Protein AF-A0A397T2I4-F1 (afdb_monomer)

Foldseek 3Di:
DDDDDPPPPPQDPDDPVRVVVLVVLLVCLQVDDAPVSNVVSLVVNVVNDDPVVNVVCVPLQNSCLRYVNSNPDDPVVCVVQSVCSSVLSVVCVVCVVVVNNDDSVVSSVVSVVD

pLDDT: mean 70.89, std 13.91, range [38.5, 92.81]

Mean predicted aligned error: 12.79 Å

Sequence (114 aa):
MEKGTFEDNPNRKLTNDFILFLRIMAASIPSKSSIEEVYECFEKLGAFNDQYWIQYYCQPYVLASLNKYISNMENEVWERYGNNTNAAEAAHAQANREGKQLKLLTAIMQSDFT

Structure (mmCIF, N/CA/C/O backbone):
data_AF-A0A397T2I4-F1
#
_entry.id   AF-A0A397T2I4-F1
#
loop_
_atom_site.group_PDB
_atom_site.id
_atom_site.type_symbol
_atom_site.label_atom_id
_atom_site.label_alt_id
_atom_site.label_comp_id
_atom_site.label_asym_id
_atom_site.label_entity_id
_atom_site.label_seq_id
_atom_site.pdbx_PDB_ins_code
_atom_site.Cartn_x
_atom_site.Cartn_y
_atom_site.Cartn_z
_atom_site.occupancy
_atom_site.B_iso_or_equiv
_atom_site.auth_seq_id
_atom_site.auth_comp_id
_atom_site.auth_asym_id
_atom_site.auth_atom_id
_atom_site.pdbx_PDB_model_num
ATOM 1 N N . MET A 1 1 ? 6.052 -0.434 -50.798 1.00 38.50 1 MET A N 1
ATOM 2 C CA . MET A 1 1 ? 5.382 -1.051 -49.634 1.00 38.50 1 MET A CA 1
ATOM 3 C C . MET A 1 1 ? 6.479 -1.602 -48.746 1.00 38.50 1 MET A C 1
ATOM 5 O O . MET A 1 1 ? 6.931 -2.719 -48.971 1.00 38.50 1 MET A O 1
ATOM 9 N N . GLU A 1 2 ? 7.000 -0.781 -47.839 1.00 40.53 2 GLU A N 1
ATOM 10 C CA . GLU A 1 2 ? 7.981 -1.245 -46.858 1.00 40.53 2 GLU A CA 1
ATOM 11 C C . GLU A 1 2 ? 7.255 -2.009 -45.754 1.00 40.53 2 GLU A C 1
ATOM 13 O O . GLU A 1 2 ? 6.210 -1.586 -45.261 1.00 40.53 2 GLU A O 1
ATOM 18 N N . LYS A 1 3 ? 7.781 -3.193 -45.441 1.00 45.03 3 LYS A N 1
ATOM 19 C CA . LYS A 1 3 ? 7.305 -4.032 -44.350 1.00 45.03 3 LYS A CA 1
ATOM 20 C C . LYS A 1 3 ? 7.927 -3.484 -43.068 1.00 45.03 3 LYS A C 1
ATOM 22 O O . LYS A 1 3 ? 9.122 -3.675 -42.864 1.00 45.03 3 LYS A O 1
ATOM 27 N N . GLY A 1 4 ? 7.116 -2.790 -42.268 1.00 40.12 4 GLY A N 1
ATOM 28 C CA . GLY A 1 4 ? 7.497 -2.278 -40.952 1.00 40.12 4 GLY A CA 1
ATOM 29 C C . GLY A 1 4 ? 8.079 -3.393 -40.092 1.00 40.12 4 GLY A C 1
ATOM 30 O O . GLY A 1 4 ? 7.507 -4.483 -39.975 1.00 40.12 4 GLY A O 1
ATOM 31 N N . THR A 1 5 ? 9.277 -3.144 -39.581 1.00 45.91 5 THR A N 1
ATOM 32 C CA . THR A 1 5 ? 9.989 -4.020 -38.661 1.00 45.91 5 THR A CA 1
ATOM 33 C C . THR A 1 5 ? 9.306 -3.977 -37.293 1.00 45.91 5 THR A C 1
ATOM 35 O O . THR A 1 5 ? 8.459 -3.138 -37.005 1.00 45.91 5 THR A O 1
ATOM 38 N N . PHE A 1 6 ? 9.671 -4.911 -36.421 1.00 42.12 6 PHE A N 1
ATOM 39 C CA . PHE A 1 6 ? 9.175 -5.093 -35.047 1.00 42.12 6 PHE A CA 1
ATOM 40 C C . PHE A 1 6 ? 9.319 -3.862 -34.107 1.00 42.12 6 PHE A C 1
ATOM 42 O O . PHE A 1 6 ? 9.124 -3.992 -32.899 1.00 42.12 6 PHE A O 1
ATOM 49 N N . GLU A 1 7 ? 9.711 -2.701 -34.633 1.00 49.19 7 GLU A N 1
ATOM 50 C CA . GLU A 1 7 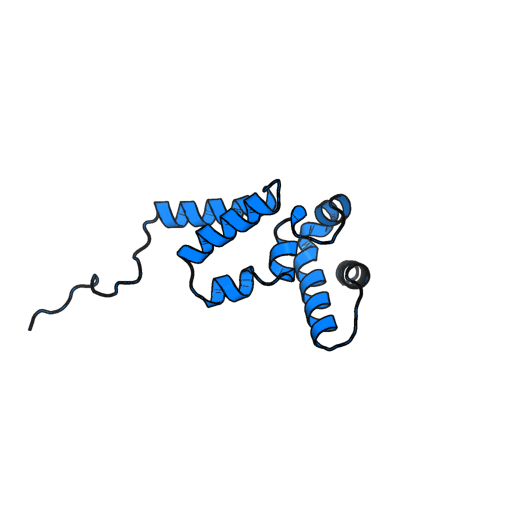? 10.019 -1.454 -33.926 1.00 49.19 7 GLU A CA 1
ATOM 51 C C . GLU A 1 7 ? 8.857 -0.445 -33.932 1.00 49.19 7 GLU A C 1
ATOM 53 O O . GLU A 1 7 ? 8.877 0.508 -33.159 1.00 49.19 7 GLU A O 1
ATOM 58 N N . ASP A 1 8 ? 7.800 -0.684 -34.713 1.00 46.97 8 ASP A N 1
ATOM 59 C CA . ASP A 1 8 ? 6.764 0.327 -34.972 1.00 46.97 8 ASP A CA 1
ATOM 60 C C . ASP A 1 8 ? 5.576 0.330 -33.981 1.00 46.97 8 ASP A C 1
ATOM 62 O O . ASP A 1 8 ? 4.563 0.987 -34.227 1.00 46.97 8 ASP A O 1
ATOM 66 N N . ASN A 1 9 ? 5.676 -0.356 -32.830 1.00 44.81 9 ASN A N 1
ATOM 67 C CA . ASN A 1 9 ? 4.769 -0.111 -31.697 1.00 44.81 9 ASN A CA 1
ATOM 68 C C . ASN A 1 9 ? 5.471 0.778 -30.648 1.00 44.81 9 ASN A C 1
ATOM 70 O O . ASN A 1 9 ? 6.372 0.298 -29.955 1.00 44.81 9 ASN A O 1
ATOM 74 N N . PRO A 1 10 ? 5.055 2.047 -30.476 1.00 47.22 10 PRO A N 1
ATOM 75 C CA . PRO A 1 10 ? 5.754 3.035 -29.647 1.00 47.22 10 PRO A CA 1
ATOM 76 C C . PRO A 1 10 ? 5.702 2.759 -28.132 1.00 47.22 10 PRO A C 1
ATOM 78 O O . PRO A 1 10 ? 6.368 3.448 -27.357 1.00 47.22 10 PRO A O 1
ATOM 81 N N . ASN A 1 11 ? 4.955 1.746 -27.676 1.00 49.25 11 ASN A N 1
ATOM 82 C CA . ASN A 1 11 ? 4.904 1.353 -26.268 1.00 49.25 11 ASN A CA 1
ATOM 83 C C . ASN A 1 11 ? 6.053 0.403 -25.884 1.00 49.25 11 ASN A C 1
ATOM 85 O O . ASN A 1 11 ? 5.886 -0.799 -25.708 1.00 49.25 11 ASN A O 1
ATOM 89 N N . ARG A 1 12 ? 7.225 1.033 -25.727 1.00 55.47 12 ARG A N 1
ATOM 90 C CA . ARG A 1 12 ? 8.316 0.733 -24.780 1.00 55.47 12 ARG A CA 1
ATOM 91 C C . ARG A 1 12 ? 8.759 -0.732 -24.674 1.00 55.47 12 ARG A C 1
ATOM 93 O O . ARG A 1 12 ? 8.352 -1.478 -23.787 1.00 55.47 12 ARG A O 1
ATOM 100 N N . LYS A 1 13 ? 9.777 -1.080 -25.461 1.00 55.47 13 LYS A N 1
ATOM 101 C CA . LYS A 1 13 ? 10.708 -2.167 -25.125 1.00 55.47 13 LYS A CA 1
ATOM 102 C C . LYS A 1 13 ? 11.546 -1.721 -23.914 1.00 55.47 13 LYS A C 1
ATOM 104 O O . LYS A 1 13 ? 12.556 -1.040 -24.066 1.00 55.47 13 LYS A O 1
ATOM 109 N N . LEU A 1 14 ? 11.082 -2.016 -22.701 1.00 64.12 14 LEU A N 1
ATOM 110 C CA . LEU A 1 14 ? 11.826 -1.731 -21.470 1.00 64.12 14 LEU A CA 1
ATOM 111 C C . LEU A 1 14 ? 13.103 -2.585 -21.467 1.00 64.12 14 LEU A C 1
ATOM 113 O O . LEU A 1 14 ? 13.042 -3.793 -21.700 1.00 64.12 14 LEU A O 1
ATOM 117 N N . THR A 1 15 ? 14.263 -1.971 -21.235 1.00 76.94 15 THR A N 1
ATOM 118 C CA . THR A 1 15 ? 15.522 -2.715 -21.095 1.00 76.94 15 THR A CA 1
ATOM 119 C C . THR A 1 15 ? 15.511 -3.518 -19.791 1.00 76.94 15 THR A C 1
ATOM 121 O O . THR A 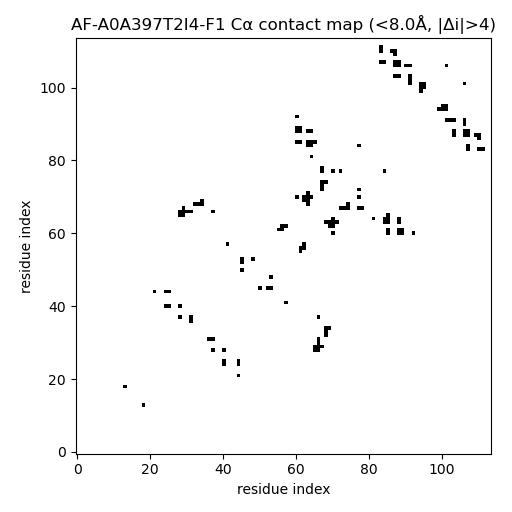1 15 ? 14.825 -3.156 -18.833 1.00 76.94 15 THR A O 1
ATOM 124 N N . ASN A 1 16 ? 16.284 -4.606 -19.726 1.00 78.56 16 ASN A N 1
ATOM 125 C CA . ASN A 1 16 ? 16.367 -5.438 -18.519 1.00 78.56 16 ASN A CA 1
ATOM 126 C C . ASN A 1 16 ? 16.805 -4.634 -17.285 1.00 78.56 16 ASN A C 1
ATOM 128 O O . ASN A 1 16 ? 16.247 -4.827 -16.207 1.00 78.56 16 ASN A O 1
ATOM 132 N N . ASP A 1 17 ? 17.733 -3.693 -17.462 1.00 80.06 17 ASP A N 1
ATOM 133 C CA . ASP A 1 17 ? 18.208 -2.808 -16.393 1.00 80.06 17 ASP A CA 1
ATOM 134 C C . ASP A 1 17 ? 17.087 -1.912 -15.861 1.00 80.06 17 ASP A C 1
ATOM 136 O O . ASP A 1 17 ? 16.958 -1.699 -14.656 1.00 80.06 17 ASP A O 1
ATOM 140 N N . PHE A 1 18 ? 16.222 -1.432 -16.753 1.00 80.06 18 PHE A N 1
ATOM 141 C CA . PHE A 1 18 ? 15.094 -0.602 -16.368 1.00 80.06 18 PHE A CA 1
ATOM 142 C C . PHE A 1 18 ? 13.998 -1.409 -15.656 1.00 80.06 18 PHE A C 1
ATOM 144 O O . PHE A 1 18 ? 13.456 -0.970 -14.644 1.00 80.06 18 PHE A O 1
ATOM 151 N N . ILE A 1 19 ? 13.707 -2.628 -16.120 1.00 77.56 19 ILE A N 1
ATOM 152 C CA . ILE A 1 19 ? 12.789 -3.544 -15.423 1.00 77.56 19 ILE A CA 1
ATOM 153 C C . ILE A 1 19 ? 13.328 -3.880 -14.026 1.00 77.56 19 ILE A C 1
ATOM 155 O O . ILE A 1 19 ? 12.565 -3.915 -13.058 1.00 77.56 19 ILE A O 1
ATOM 159 N N . LEU A 1 20 ? 14.638 -4.109 -13.905 1.00 80.06 20 LEU A N 1
ATOM 160 C CA . LEU A 1 20 ? 15.293 -4.344 -12.623 1.00 80.06 20 LEU A CA 1
ATOM 161 C C . LEU A 1 20 ? 15.148 -3.131 -11.696 1.00 80.06 20 LEU A C 1
ATOM 163 O O . LEU A 1 20 ? 14.787 -3.299 -10.533 1.00 80.06 20 LEU A O 1
ATOM 167 N N . PHE A 1 21 ? 15.346 -1.920 -12.217 1.00 84.31 21 PHE A N 1
ATOM 168 C CA . PHE A 1 21 ? 15.137 -0.681 -11.472 1.00 84.31 21 PHE A CA 1
ATOM 169 C C . PHE A 1 21 ? 13.702 -0.554 -10.936 1.00 84.31 21 PHE A C 1
ATOM 171 O O . PHE A 1 21 ? 13.519 -0.310 -9.742 1.00 84.31 21 PHE A O 1
ATOM 178 N N . LEU A 1 22 ? 12.683 -0.790 -11.772 1.00 80.44 22 LEU A N 1
ATOM 179 C CA . LEU A 1 22 ? 11.280 -0.751 -11.339 1.00 80.44 22 LEU A CA 1
ATOM 180 C C . LEU A 1 22 ? 10.989 -1.783 -10.238 1.00 80.44 22 LEU A C 1
ATOM 182 O O . LEU A 1 22 ? 10.292 -1.479 -9.271 1.00 80.44 22 LEU A O 1
ATOM 186 N N . ARG A 1 23 ? 11.551 -2.994 -10.349 1.00 79.69 23 ARG A N 1
ATOM 187 C CA . ARG A 1 23 ? 11.400 -4.046 -9.328 1.00 79.69 23 ARG A CA 1
ATOM 188 C C . ARG A 1 23 ? 12.042 -3.661 -8.001 1.00 79.69 23 ARG A C 1
ATOM 190 O O . ARG A 1 23 ? 11.420 -3.849 -6.961 1.00 79.69 23 ARG A O 1
ATOM 197 N N . ILE A 1 24 ? 13.256 -3.112 -8.035 1.00 83.19 24 ILE A N 1
ATOM 198 C CA . ILE A 1 24 ? 13.954 -2.633 -6.833 1.00 83.19 24 ILE A CA 1
ATOM 199 C C . ILE A 1 24 ? 13.150 -1.510 -6.173 1.00 83.19 24 ILE A C 1
ATOM 201 O O . ILE A 1 24 ? 12.975 -1.511 -4.957 1.00 83.19 24 ILE A O 1
ATOM 205 N N . MET A 1 25 ? 12.609 -0.586 -6.968 1.00 84.88 25 MET A N 1
ATOM 206 C CA . MET A 1 25 ? 11.784 0.505 -6.460 1.00 84.88 25 MET A CA 1
ATOM 207 C C . MET A 1 25 ? 10.520 -0.012 -5.772 1.00 84.88 25 MET A C 1
ATOM 209 O O . MET A 1 25 ? 10.285 0.340 -4.617 1.00 84.88 25 MET A O 1
ATOM 213 N N . ALA A 1 26 ? 9.757 -0.892 -6.428 1.00 82.62 26 ALA A N 1
ATOM 214 C CA . ALA A 1 26 ? 8.564 -1.502 -5.843 1.00 82.62 26 ALA A CA 1
ATOM 215 C C . ALA A 1 26 ? 8.885 -2.284 -4.556 1.00 82.62 26 ALA A C 1
ATOM 217 O O . ALA A 1 26 ? 8.192 -2.135 -3.554 1.00 82.62 26 ALA A O 1
ATOM 218 N N . ALA A 1 27 ? 9.981 -3.048 -4.545 1.00 81.00 27 ALA A N 1
ATOM 219 C CA . ALA A 1 27 ? 10.433 -3.789 -3.367 1.00 81.00 27 ALA A CA 1
ATOM 220 C C . ALA A 1 27 ? 10.910 -2.882 -2.216 1.00 81.00 27 ALA A C 1
ATOM 222 O O . ALA A 1 27 ? 10.949 -3.322 -1.071 1.00 81.00 27 ALA A O 1
ATOM 223 N N . SER A 1 28 ? 11.260 -1.622 -2.498 1.00 86.50 28 SER A N 1
ATOM 224 C CA . SER A 1 28 ? 11.696 -0.661 -1.478 1.00 86.50 28 SER A CA 1
ATOM 225 C C . SER A 1 28 ? 10.544 0.030 -0.742 1.00 86.50 28 SER A C 1
ATOM 227 O O . SER A 1 28 ? 10.778 0.609 0.320 1.00 86.50 28 SER A O 1
ATOM 229 N N . ILE A 1 29 ? 9.311 -0.035 -1.263 1.00 86.56 29 ILE A N 1
ATOM 230 C CA . ILE A 1 29 ? 8.136 0.654 -0.698 1.00 86.56 29 ILE A CA 1
ATOM 231 C C . ILE A 1 29 ? 7.918 0.333 0.796 1.00 86.56 29 ILE A C 1
ATOM 233 O O . ILE A 1 29 ? 7.760 1.279 1.571 1.00 86.56 29 ILE A O 1
ATOM 237 N N . PRO A 1 30 ? 8.003 -0.933 1.257 1.00 84.75 30 PRO A N 1
ATOM 238 C CA . PRO A 1 30 ? 7.824 -1.256 2.678 1.00 84.75 30 PRO A CA 1
ATOM 239 C C . PRO A 1 30 ? 8.874 -0.644 3.607 1.00 84.75 30 PRO A C 1
ATOM 241 O O . PRO A 1 30 ? 8.621 -0.464 4.793 1.00 84.75 30 PRO A O 1
ATOM 244 N N . SER A 1 31 ? 10.052 -0.315 3.074 1.00 86.00 31 SER A N 1
ATOM 245 C CA . SER A 1 31 ? 11.175 0.233 3.844 1.00 86.00 31 SER A CA 1
ATOM 246 C C . SER A 1 31 ? 11.205 1.762 3.897 1.00 86.00 31 SER A C 1
ATOM 248 O O . SER A 1 31 ? 12.058 2.330 4.577 1.00 86.00 31 SER A O 1
ATOM 250 N N . LYS A 1 32 ? 10.303 2.438 3.174 1.00 91.31 32 LYS A N 1
ATOM 251 C CA . LYS A 1 32 ? 10.221 3.901 3.177 1.00 91.31 32 LYS A CA 1
ATOM 252 C C . LYS A 1 32 ? 9.821 4.426 4.546 1.00 91.31 32 LYS A C 1
ATOM 254 O O . LYS A 1 32 ? 9.013 3.818 5.247 1.00 91.31 32 LYS A O 1
ATOM 259 N N . SER A 1 33 ? 10.412 5.557 4.900 1.00 90.69 33 SER A N 1
ATOM 260 C CA . SER A 1 33 ? 10.371 6.135 6.241 1.00 90.69 33 SER A CA 1
ATOM 261 C C . SER A 1 33 ? 9.358 7.269 6.389 1.00 90.69 33 SER A C 1
ATOM 263 O O . SER A 1 33 ? 9.115 7.735 7.502 1.00 90.69 33 SER A O 1
ATOM 265 N N . SER A 1 34 ? 8.750 7.696 5.281 1.00 89.88 34 SER A N 1
ATOM 266 C CA . SER A 1 34 ? 7.710 8.716 5.265 1.00 89.88 34 SER A CA 1
ATOM 267 C C . SER A 1 34 ? 6.669 8.453 4.177 1.00 89.88 34 SER A C 1
ATOM 269 O O . SER A 1 34 ? 6.900 7.701 3.225 1.00 89.88 34 SER A O 1
ATOM 271 N N . ILE A 1 35 ? 5.516 9.104 4.315 1.00 88.31 35 ILE A N 1
ATOM 272 C CA . ILE A 1 35 ? 4.435 9.054 3.330 1.00 88.31 35 ILE A CA 1
ATOM 273 C C . ILE A 1 35 ? 4.856 9.681 1.990 1.00 88.31 35 ILE A C 1
ATOM 275 O O . ILE A 1 35 ? 4.490 9.176 0.929 1.00 88.31 35 ILE A O 1
ATOM 279 N N . GLU A 1 36 ? 5.682 10.727 2.023 1.00 92.81 36 GLU A N 1
ATOM 280 C CA . GLU A 1 36 ? 6.216 11.399 0.836 1.00 92.81 36 GLU A CA 1
ATOM 281 C C . GLU A 1 36 ? 7.114 10.463 0.019 1.00 92.81 36 GLU A C 1
ATOM 283 O O . GLU A 1 36 ? 6.934 10.349 -1.192 1.00 92.81 36 GLU A O 1
ATOM 288 N N . GLU A 1 37 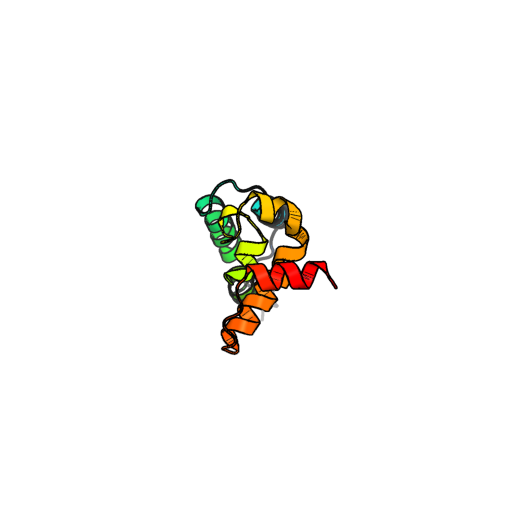? 8.028 9.734 0.672 1.00 92.00 37 GLU A N 1
ATOM 289 C CA . GLU A 1 37 ? 8.920 8.783 -0.008 1.00 92.00 37 GLU A CA 1
ATOM 290 C C . GLU A 1 37 ? 8.151 7.636 -0.683 1.00 92.00 37 GLU A C 1
ATOM 292 O O . GLU A 1 37 ? 8.571 7.112 -1.722 1.00 92.00 37 GLU A O 1
ATOM 297 N N . VAL A 1 38 ? 7.026 7.221 -0.091 1.00 88.81 38 VAL A N 1
ATOM 298 C CA . VAL A 1 38 ? 6.158 6.199 -0.680 1.00 88.81 38 VAL A CA 1
ATOM 299 C C . VAL A 1 38 ? 5.437 6.755 -1.905 1.00 88.81 38 VAL A C 1
ATOM 301 O O . VAL A 1 38 ? 5.467 6.118 -2.960 1.00 88.81 38 VAL A O 1
ATOM 304 N N . TYR A 1 39 ? 4.833 7.944 -1.810 1.00 87.94 39 TYR A N 1
ATOM 305 C CA . TYR A 1 39 ? 4.155 8.561 -2.951 1.00 87.94 39 TYR A CA 1
ATOM 306 C C . TYR A 1 39 ? 5.106 8.852 -4.113 1.00 87.94 39 TYR A C 1
ATOM 308 O O . TYR A 1 39 ? 4.741 8.600 -5.260 1.00 87.94 39 TYR A O 1
ATOM 316 N N . GLU A 1 40 ? 6.344 9.270 -3.839 1.00 90.06 40 GLU A N 1
ATOM 317 C CA . GLU A 1 40 ? 7.370 9.454 -4.870 1.00 90.06 40 GLU A CA 1
ATOM 318 C C . GLU A 1 40 ? 7.657 8.142 -5.629 1.00 90.06 40 GLU A C 1
ATOM 320 O O . GLU A 1 40 ? 7.830 8.139 -6.851 1.00 90.06 40 GLU A O 1
ATOM 325 N N . CYS A 1 41 ? 7.668 6.997 -4.932 1.00 87.81 41 CYS A N 1
ATOM 326 C CA . CYS A 1 41 ? 7.808 5.692 -5.583 1.00 87.81 41 CYS A CA 1
ATOM 327 C C . CYS A 1 41 ? 6.607 5.373 -6.479 1.00 87.81 41 CYS A C 1
ATOM 329 O O . CYS A 1 41 ? 6.796 4.889 -7.593 1.00 87.81 41 CYS A O 1
ATOM 331 N N . PHE A 1 42 ? 5.382 5.657 -6.030 1.00 84.81 42 PHE A N 1
ATOM 332 C CA . PHE A 1 42 ? 4.176 5.412 -6.826 1.00 84.81 42 PHE A CA 1
ATOM 333 C C . PHE A 1 42 ? 4.069 6.315 -8.048 1.00 84.81 42 PHE A C 1
ATOM 335 O O . PHE A 1 42 ? 3.688 5.833 -9.112 1.00 84.81 42 PHE A O 1
ATOM 342 N N . GLU A 1 43 ? 4.447 7.585 -7.931 1.00 85.75 43 GLU A N 1
ATOM 343 C CA . GLU A 1 43 ? 4.500 8.508 -9.064 1.00 85.75 43 GLU A CA 1
ATOM 344 C C . GLU A 1 43 ? 5.475 7.994 -10.132 1.00 85.75 43 GLU A C 1
ATOM 346 O O . GLU A 1 43 ? 5.122 7.863 -11.308 1.00 85.75 43 GLU A O 1
ATOM 351 N N . LYS A 1 44 ? 6.681 7.597 -9.704 1.00 85.56 44 LYS A N 1
ATOM 352 C CA . LYS A 1 44 ? 7.698 7.027 -10.592 1.00 85.56 44 LYS A CA 1
ATOM 353 C C . LYS A 1 44 ? 7.235 5.722 -11.227 1.00 85.56 44 LYS A C 1
ATOM 355 O O . LYS A 1 44 ? 7.367 5.581 -12.435 1.00 85.56 44 LYS A O 1
ATOM 360 N N . LEU A 1 45 ? 6.674 4.784 -10.462 1.00 84.50 45 LEU A N 1
ATOM 361 C CA . LEU A 1 45 ? 6.157 3.519 -11.000 1.00 84.50 45 LEU A CA 1
ATOM 362 C C . LEU A 1 45 ? 4.963 3.748 -11.941 1.00 84.50 45 LEU A C 1
ATOM 364 O O . LEU A 1 45 ? 4.870 3.096 -12.981 1.00 84.50 45 LEU A O 1
ATOM 368 N N . GLY A 1 46 ? 4.077 4.690 -11.620 1.00 81.94 46 GLY A N 1
ATOM 369 C CA . GLY A 1 46 ? 2.912 5.036 -12.431 1.00 81.94 46 GLY A CA 1
ATOM 370 C C . GLY A 1 46 ? 3.283 5.596 -13.803 1.00 81.94 46 GLY A C 1
ATOM 371 O O . GLY A 1 46 ? 2.631 5.276 -14.789 1.00 81.94 46 GLY A O 1
ATOM 372 N N . ALA A 1 47 ? 4.392 6.329 -13.921 1.00 82.94 47 ALA A N 1
ATOM 373 C CA . ALA A 1 47 ? 4.871 6.839 -15.209 1.00 82.94 47 ALA A CA 1
ATOM 374 C C . ALA A 1 47 ? 5.242 5.737 -16.232 1.00 82.94 47 ALA A C 1
ATOM 376 O O . ALA A 1 47 ? 5.404 6.023 -17.428 1.00 82.94 47 ALA A O 1
ATOM 377 N N . PHE A 1 48 ? 5.394 4.483 -15.783 1.00 78.44 48 PHE A N 1
ATOM 378 C CA . PHE A 1 48 ? 5.799 3.345 -16.618 1.00 78.44 48 PHE A CA 1
ATOM 379 C C . PHE A 1 48 ? 4.805 2.187 -16.655 1.00 78.44 48 PHE A C 1
ATOM 381 O O . PHE A 1 48 ? 4.966 1.310 -17.502 1.00 78.44 48 PHE A O 1
ATOM 388 N N . ASN A 1 49 ? 3.797 2.188 -15.787 1.00 75.75 49 ASN A N 1
ATOM 389 C CA . ASN A 1 49 ? 2.742 1.183 -15.781 1.00 75.75 49 ASN A CA 1
ATOM 390 C C . ASN A 1 49 ? 1.465 1.712 -16.447 1.00 75.75 49 ASN A C 1
ATOM 392 O O . ASN A 1 49 ? 1.308 2.909 -16.682 1.00 75.75 49 ASN A O 1
ATOM 396 N N . ASP A 1 50 ? 0.555 0.802 -16.787 1.00 77.38 50 ASP A N 1
ATOM 397 C CA . ASP A 1 50 ? -0.729 1.174 -17.370 1.00 77.38 50 ASP A CA 1
ATOM 398 C C . ASP A 1 50 ? -1.684 1.810 -16.340 1.00 77.38 50 ASP A C 1
ATOM 400 O O . ASP A 1 50 ? -1.456 1.828 -15.125 1.00 77.38 50 ASP A O 1
ATOM 404 N N . GLN A 1 51 ? -2.794 2.346 -16.848 1.00 74.38 51 GLN A N 1
ATOM 405 C CA . GLN A 1 51 ? -3.811 3.005 -16.033 1.00 74.38 51 GLN A CA 1
ATOM 406 C C . GLN A 1 51 ? -4.472 2.053 -15.017 1.00 74.38 51 GLN A C 1
ATOM 408 O O . GLN A 1 51 ? -4.920 2.512 -13.964 1.00 74.38 51 GLN A O 1
ATOM 413 N N . TYR A 1 52 ? -4.510 0.744 -15.295 1.00 73.62 52 TYR A N 1
ATOM 414 C CA . TYR A 1 52 ? -5.081 -0.255 -14.389 1.00 73.62 52 TYR A CA 1
ATOM 415 C C . TYR A 1 52 ? -4.180 -0.494 -13.179 1.00 73.62 52 TYR A C 1
ATOM 417 O O . TYR A 1 52 ? -4.676 -0.573 -12.055 1.00 73.62 52 TYR A O 1
ATOM 425 N N . TRP A 1 53 ? -2.864 -0.548 -13.388 1.00 77.62 53 TRP A N 1
ATOM 426 C CA . TRP A 1 53 ? -1.884 -0.680 -12.317 1.00 77.62 53 TRP A CA 1
ATOM 427 C C . TRP A 1 53 ? -1.978 0.488 -11.337 1.00 77.62 53 TRP A C 1
ATOM 429 O O . TRP A 1 53 ? -2.092 0.274 -10.131 1.00 77.62 53 TRP A O 1
ATOM 439 N N . ILE A 1 54 ? -2.018 1.719 -11.859 1.00 72.62 54 ILE A N 1
ATOM 440 C CA . ILE A 1 54 ? -2.180 2.926 -11.040 1.00 72.62 54 ILE A CA 1
ATOM 441 C C . ILE A 1 54 ? -3.505 2.866 -10.279 1.00 72.62 54 ILE A C 1
ATOM 443 O O . ILE A 1 54 ? -3.531 3.094 -9.074 1.00 72.62 54 ILE A O 1
ATOM 447 N N . GLN A 1 55 ? -4.609 2.523 -10.950 1.00 75.38 55 GLN A N 1
ATOM 448 C CA . GLN A 1 55 ? -5.912 2.442 -10.291 1.00 75.38 55 GLN A CA 1
ATOM 449 C C . GLN A 1 55 ? -5.949 1.425 -9.156 1.00 75.38 55 GLN A C 1
ATOM 451 O O . GLN A 1 55 ? -6.586 1.709 -8.147 1.00 75.38 55 GLN A O 1
ATOM 456 N N . TYR A 1 56 ? -5.315 0.263 -9.319 1.00 76.62 56 TYR A N 1
ATOM 457 C CA . TYR A 1 56 ? -5.310 -0.790 -8.309 1.00 76.62 56 TYR A CA 1
ATOM 458 C C . TYR A 1 56 ? -4.392 -0.447 -7.133 1.00 76.62 56 TYR A C 1
ATOM 460 O O . TYR A 1 56 ? -4.815 -0.492 -5.980 1.00 76.62 56 TYR A O 1
ATOM 468 N N . TYR A 1 57 ? -3.145 -0.071 -7.412 1.00 73.44 57 TYR A N 1
ATOM 469 C CA . TYR A 1 57 ? -2.152 0.140 -6.364 1.00 73.44 57 TYR A CA 1
ATOM 470 C C . TYR A 1 57 ? -2.294 1.477 -5.637 1.00 73.44 57 TYR A C 1
ATOM 472 O O . TYR A 1 57 ? -1.891 1.559 -4.483 1.00 73.44 57 TYR A O 1
ATOM 480 N N . CYS A 1 58 ? -2.918 2.488 -6.250 1.00 73.69 58 CYS A N 1
ATOM 481 C CA . CYS A 1 58 ? -3.255 3.742 -5.569 1.00 73.69 58 CYS A CA 1
ATOM 482 C C . CYS A 1 58 ? -4.570 3.668 -4.774 1.00 73.69 58 CYS A C 1
ATOM 484 O O . CYS A 1 58 ? -5.027 4.690 -4.259 1.00 73.69 58 CYS A O 1
ATOM 486 N N . GLN A 1 59 ? -5.209 2.496 -4.664 1.00 76.00 59 GLN A N 1
ATOM 487 C CA . GLN A 1 59 ? -6.326 2.340 -3.736 1.00 76.00 59 GLN A CA 1
ATOM 488 C C . GLN A 1 59 ? -5.823 2.536 -2.299 1.00 76.00 59 GLN A C 1
ATOM 490 O O . GLN A 1 59 ? -4.831 1.904 -1.928 1.00 76.00 59 GLN A O 1
ATOM 495 N N . PRO A 1 60 ? -6.511 3.334 -1.460 1.00 73.81 60 PRO A N 1
ATOM 496 C CA . PRO A 1 60 ? -6.050 3.630 -0.104 1.00 73.81 60 PRO A CA 1
ATOM 497 C C . PRO A 1 60 ? -5.704 2.387 0.726 1.00 73.81 60 PRO A C 1
ATOM 499 O O . PRO A 1 60 ? -4.684 2.382 1.400 1.00 73.81 60 PRO A O 1
ATOM 502 N N . TYR A 1 61 ? -6.502 1.318 0.616 1.00 70.19 61 TYR A N 1
ATOM 503 C CA . TYR A 1 61 ? -6.287 0.057 1.340 1.00 70.19 61 TYR A CA 1
ATOM 504 C C . TYR A 1 61 ? -5.114 -0.779 0.800 1.00 70.19 61 TYR A C 1
ATOM 506 O O . TYR A 1 61 ? -4.483 -1.531 1.536 1.00 70.19 61 TYR A O 1
ATOM 514 N N . VAL A 1 62 ? -4.789 -0.658 -0.491 1.00 75.62 62 VAL A N 1
ATOM 515 C CA . VAL A 1 62 ? -3.599 -1.316 -1.044 1.00 75.62 62 VAL A CA 1
ATOM 516 C C . VAL A 1 62 ? -2.356 -0.555 -0.602 1.00 75.62 62 VAL A C 1
ATOM 518 O O . VAL A 1 62 ? -1.412 -1.178 -0.126 1.00 75.62 62 VAL A O 1
ATOM 521 N N . LEU A 1 63 ? -2.365 0.779 -0.670 1.00 76.88 63 LEU A N 1
ATOM 522 C CA . LEU A 1 63 ? -1.240 1.606 -0.223 1.00 76.88 63 LEU A CA 1
ATOM 523 C C . LEU A 1 63 ? -0.908 1.390 1.257 1.00 76.88 63 LEU A C 1
ATOM 525 O O . LEU A 1 63 ? 0.254 1.192 1.610 1.00 76.88 63 LEU A O 1
ATOM 529 N N . ALA A 1 64 ? -1.924 1.389 2.112 1.00 77.75 64 ALA A N 1
ATOM 530 C CA . ALA A 1 64 ? -1.749 1.215 3.546 1.00 77.75 64 ALA A CA 1
ATOM 531 C C .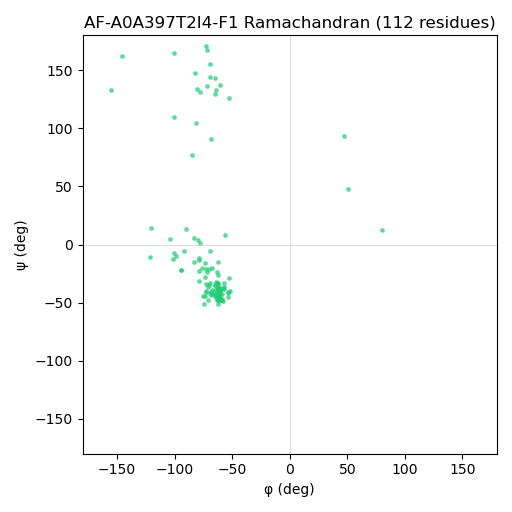 ALA A 1 64 ? -1.315 -0.216 3.932 1.00 77.75 64 ALA A C 1
ATOM 533 O O . ALA A 1 64 ? -0.618 -0.400 4.933 1.00 77.75 64 ALA A O 1
ATOM 534 N N . SER A 1 65 ? -1.556 -1.217 3.076 1.00 76.25 65 SER A N 1
ATOM 535 C CA . SER A 1 65 ? -0.939 -2.544 3.219 1.00 76.25 65 SER A CA 1
ATOM 536 C C . SER A 1 65 ? 0.554 -2.594 2.875 1.00 76.25 65 SER A C 1
ATOM 538 O O . SER A 1 65 ? 1.252 -3.508 3.306 1.00 76.25 65 SER A O 1
ATOM 540 N N . LEU A 1 66 ? 1.057 -1.633 2.097 1.00 80.25 66 LEU A N 1
ATOM 541 C CA . LEU A 1 66 ? 2.426 -1.654 1.577 1.00 80.25 66 LEU A CA 1
ATOM 542 C C . LEU A 1 66 ? 3.412 -0.887 2.454 1.00 80.25 66 LEU A C 1
ATOM 544 O O . LEU A 1 66 ? 4.610 -1.144 2.361 1.00 80.25 66 LEU A O 1
ATOM 548 N N . ASN A 1 67 ? 2.940 0.045 3.286 1.00 87.19 67 ASN A N 1
ATOM 549 C CA . ASN A 1 67 ? 3.790 0.806 4.193 1.00 87.19 67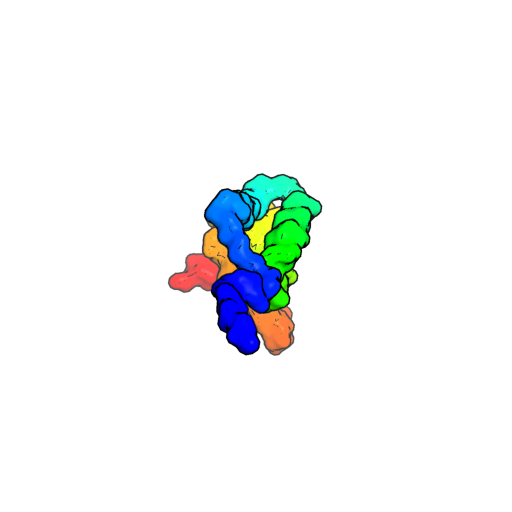 ASN A CA 1
ATOM 550 C C . ASN A 1 67 ? 3.007 1.333 5.413 1.00 87.19 67 ASN A C 1
ATOM 552 O O . ASN A 1 67 ? 1.952 1.955 5.261 1.00 87.19 67 ASN A O 1
ATOM 556 N N . LYS A 1 68 ? 3.566 1.152 6.618 1.00 83.62 68 LYS A N 1
ATOM 557 C CA . LYS A 1 68 ? 2.959 1.579 7.893 1.00 83.62 68 LYS A CA 1
ATOM 558 C C . LYS A 1 68 ? 2.631 3.070 7.977 1.00 83.62 68 LYS A C 1
ATOM 560 O O . LYS A 1 68 ? 1.624 3.422 8.570 1.00 83.62 68 LYS A O 1
ATOM 565 N N . TYR A 1 69 ? 3.420 3.938 7.342 1.00 84.94 69 TYR A N 1
ATOM 566 C CA . TYR A 1 69 ? 3.216 5.390 7.382 1.00 84.94 69 TYR A CA 1
ATOM 567 C C . TYR A 1 69 ? 2.022 5.859 6.542 1.00 84.94 69 TYR A C 1
ATOM 569 O O . TYR A 1 69 ? 1.571 6.989 6.714 1.00 84.94 69 TYR A O 1
ATOM 577 N N . ILE A 1 70 ? 1.515 5.014 5.638 1.00 81.38 70 ILE A N 1
ATOM 578 C CA . ILE A 1 70 ? 0.260 5.271 4.916 1.00 81.38 70 ILE A CA 1
ATOM 579 C C . ILE A 1 70 ? -0.930 4.611 5.614 1.00 81.38 70 ILE A C 1
ATOM 581 O O . ILE A 1 70 ? -2.072 5.040 5.437 1.00 81.38 70 ILE A O 1
ATOM 585 N N . SER A 1 71 ? -0.687 3.583 6.425 1.00 77.69 71 SER A N 1
ATOM 586 C CA . SER A 1 71 ? -1.751 2.964 7.201 1.00 77.69 71 SER A CA 1
ATOM 587 C C . SER A 1 71 ? -2.246 3.897 8.302 1.00 77.69 71 SER A C 1
ATOM 589 O O . SER A 1 71 ? -1.486 4.615 8.942 1.00 77.69 71 SER A O 1
ATOM 591 N N . ASN A 1 72 ? -3.554 3.844 8.556 1.00 75.19 72 ASN A N 1
ATOM 592 C CA . ASN A 1 72 ? -4.151 4.460 9.745 1.00 75.19 72 ASN A CA 1
ATOM 593 C C . ASN A 1 72 ? -3.965 3.585 11.001 1.00 75.19 72 ASN A C 1
ATOM 595 O O . ASN A 1 72 ? -4.524 3.883 12.056 1.00 75.19 72 ASN A O 1
ATOM 599 N N . MET A 1 73 ? -3.249 2.467 10.877 1.00 75.38 73 MET A N 1
ATOM 600 C CA . MET A 1 73 ? -2.924 1.554 11.963 1.00 75.38 73 MET A CA 1
ATOM 601 C C . MET A 1 73 ? -1.705 2.054 12.743 1.00 75.38 73 MET A C 1
ATOM 603 O O . MET A 1 73 ? -0.790 2.640 12.172 1.00 75.38 73 MET A O 1
ATOM 607 N N . GLU A 1 74 ? -1.656 1.788 14.048 1.00 79.50 74 GLU A N 1
ATOM 608 C CA . GLU A 1 74 ? -0.446 2.049 14.829 1.00 79.50 74 GLU A CA 1
ATOM 609 C C . GLU A 1 74 ? 0.737 1.236 14.284 1.00 79.50 74 GLU A C 1
ATOM 611 O O . GLU A 1 74 ? 0.602 0.047 13.990 1.00 79.50 74 GLU A O 1
ATOM 616 N N . ASN A 1 75 ? 1.910 1.870 14.183 1.00 81.19 75 ASN A N 1
ATOM 617 C CA . ASN A 1 75 ? 3.106 1.274 13.579 1.00 81.19 75 ASN A CA 1
ATOM 618 C C . ASN A 1 75 ? 3.484 -0.082 14.195 1.00 81.19 75 ASN A C 1
ATOM 620 O O . ASN A 1 75 ? 3.817 -1.005 13.460 1.00 81.19 75 ASN A O 1
ATOM 624 N N . GLU A 1 76 ? 3.399 -0.217 15.522 1.00 80.94 76 GLU A N 1
ATOM 625 C CA . GLU A 1 76 ? 3.712 -1.468 16.232 1.00 80.94 76 GLU A CA 1
ATOM 626 C C . GLU A 1 76 ? 2.745 -2.603 15.865 1.00 80.94 76 GLU A C 1
ATOM 628 O O . GLU A 1 76 ? 3.134 -3.768 15.774 1.00 80.94 76 GLU A O 1
ATOM 633 N N . VAL A 1 77 ? 1.476 -2.265 15.620 1.00 74.81 77 VAL A N 1
ATOM 634 C CA . VAL A 1 77 ? 0.453 -3.220 15.185 1.00 74.81 77 VAL A CA 1
ATOM 635 C C . VAL A 1 77 ? 0.698 -3.593 13.722 1.00 74.81 77 VAL A C 1
ATOM 637 O O . VAL A 1 77 ? 0.721 -4.776 13.390 1.00 74.81 77 VAL A O 1
ATOM 640 N N . TRP A 1 78 ? 0.982 -2.616 12.858 1.00 80.31 78 TRP A N 1
ATOM 641 C CA . TRP A 1 78 ? 1.293 -2.873 11.451 1.00 80.31 78 TRP A CA 1
ATOM 642 C C . TRP A 1 78 ? 2.530 -3.766 11.290 1.00 80.31 78 TRP A C 1
ATOM 644 O O . TRP A 1 78 ? 2.505 -4.714 10.516 1.00 80.31 78 TRP A O 1
ATOM 654 N N . GLU A 1 79 ? 3.599 -3.528 12.053 1.00 76.81 79 GLU A N 1
ATOM 655 C CA . GLU A 1 79 ? 4.815 -4.355 12.013 1.00 76.81 79 GLU A CA 1
ATOM 656 C C . GLU A 1 79 ? 4.566 -5.798 12.466 1.00 76.81 79 GLU A C 1
ATOM 658 O O . GLU A 1 79 ? 5.188 -6.730 11.954 1.00 76.81 79 GLU A O 1
ATOM 663 N N . ARG A 1 80 ? 3.627 -5.998 13.397 1.00 74.06 80 ARG A N 1
ATOM 664 C CA . ARG A 1 80 ? 3.267 -7.317 13.924 1.00 74.06 80 ARG A CA 1
ATOM 665 C C . ARG A 1 80 ? 2.351 -8.113 12.991 1.00 74.06 80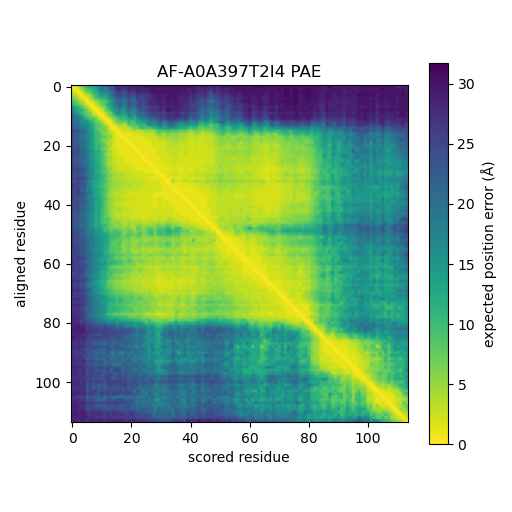 ARG A C 1
ATOM 667 O O . ARG A 1 80 ? 2.452 -9.338 12.968 1.00 74.06 80 ARG A O 1
ATOM 674 N N . TYR A 1 81 ? 1.492 -7.436 12.227 1.00 66.81 81 TYR A N 1
ATOM 675 C CA . TYR A 1 81 ? 0.461 -8.053 11.379 1.00 66.81 81 TYR A CA 1
ATOM 676 C C . TYR A 1 81 ? 0.594 -7.712 9.886 1.00 66.81 81 TYR A C 1
ATOM 678 O O . TYR A 1 81 ? -0.325 -7.981 9.119 1.00 66.81 81 TYR A O 1
ATOM 686 N N . GLY A 1 82 ? 1.735 -7.171 9.443 1.00 56.94 82 GLY A N 1
ATOM 687 C CA . GLY A 1 82 ? 1.944 -6.630 8.089 1.00 56.94 82 GLY A CA 1
ATOM 688 C C . GLY A 1 82 ? 1.580 -7.577 6.940 1.00 56.94 82 GLY A C 1
ATOM 689 O O 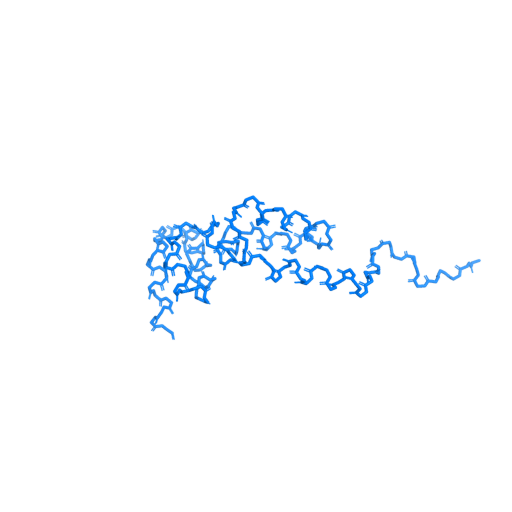. GLY A 1 82 ? 1.119 -7.134 5.890 1.00 56.94 82 GLY A O 1
ATOM 690 N N . ASN A 1 83 ? 1.693 -8.890 7.158 1.00 54.38 83 ASN A N 1
ATOM 691 C CA . ASN A 1 83 ? 1.314 -9.910 6.175 1.00 54.38 83 ASN A CA 1
ATOM 692 C C . ASN A 1 83 ? -0.216 -10.119 6.055 1.00 54.38 83 ASN A C 1
ATOM 694 O O . ASN A 1 83 ? -0.673 -10.596 5.018 1.00 54.38 83 ASN A O 1
ATOM 698 N N . ASN A 1 84 ? -1.002 -9.724 7.066 1.00 55.47 84 ASN A N 1
ATOM 699 C CA . ASN A 1 84 ? -2.472 -9.800 7.114 1.00 55.47 84 ASN A CA 1
ATOM 700 C C . ASN A 1 84 ? -3.158 -8.447 6.828 1.00 55.47 84 ASN A C 1
ATOM 702 O O . ASN A 1 84 ? -4.359 -8.409 6.549 1.00 55.47 84 ASN A O 1
ATOM 706 N N . THR A 1 85 ? -2.407 -7.336 6.819 1.00 57.81 85 THR A N 1
ATOM 707 C CA . THR A 1 85 ? -2.935 -5.976 6.607 1.00 57.81 85 THR A CA 1
ATOM 708 C C . THR A 1 85 ? -3.680 -5.822 5.282 1.00 57.81 85 THR A C 1
ATOM 710 O O . THR A 1 85 ? -4.720 -5.173 5.237 1.00 57.81 85 THR A O 1
ATOM 713 N N . ASN A 1 86 ? -3.212 -6.461 4.206 1.00 56.84 86 ASN A N 1
ATOM 714 C CA . ASN A 1 86 ? -3.839 -6.341 2.886 1.00 56.84 86 ASN A CA 1
ATOM 715 C C . ASN A 1 86 ? -5.244 -6.972 2.848 1.00 56.84 86 ASN A C 1
ATOM 717 O O . ASN A 1 86 ? -6.186 -6.380 2.327 1.00 56.84 86 ASN A O 1
ATOM 721 N N . ALA A 1 87 ? -5.415 -8.148 3.463 1.00 58.44 87 ALA A N 1
ATOM 722 C CA . ALA A 1 87 ? -6.715 -8.812 3.543 1.00 58.44 87 ALA A CA 1
ATOM 723 C C . ALA A 1 87 ? -7.681 -8.054 4.469 1.00 58.44 87 ALA A C 1
ATOM 725 O O . ALA A 1 87 ? -8.846 -7.858 4.119 1.00 58.44 87 ALA A O 1
ATOM 726 N N . ALA A 1 88 ? -7.190 -7.575 5.616 1.00 61.06 88 ALA A N 1
ATOM 727 C CA . ALA A 1 88 ? -7.992 -6.840 6.587 1.00 61.06 88 ALA A CA 1
ATOM 728 C C . ALA A 1 88 ? -8.440 -5.463 6.072 1.00 61.06 88 ALA A C 1
ATOM 730 O O . ALA A 1 88 ? -9.608 -5.093 6.216 1.00 61.06 88 ALA A O 1
ATOM 731 N N . GLU A 1 89 ? -7.545 -4.708 5.431 1.00 62.31 89 GLU A N 1
ATOM 732 C CA . GLU A 1 89 ? -7.883 -3.406 4.859 1.00 62.31 89 GLU A CA 1
ATOM 733 C C . GLU A 1 89 ? -8.775 -3.530 3.617 1.00 62.31 89 GLU A C 1
ATOM 735 O O . GLU A 1 89 ? -9.712 -2.740 3.470 1.00 62.31 89 GLU A O 1
ATOM 740 N N . ALA A 1 90 ? -8.570 -4.547 2.768 1.00 62.44 90 ALA A N 1
ATOM 741 C CA . ALA A 1 90 ? -9.465 -4.835 1.647 1.00 62.44 90 ALA A CA 1
ATOM 742 C C . ALA A 1 90 ? -10.872 -5.236 2.127 1.00 62.44 90 ALA A C 1
ATOM 744 O O . ALA A 1 90 ? -11.869 -4.722 1.612 1.00 62.44 90 ALA A O 1
ATOM 745 N N . ALA A 1 91 ? -10.972 -6.091 3.151 1.00 62.75 91 ALA A N 1
ATOM 746 C CA . ALA A 1 91 ? -12.247 -6.470 3.759 1.00 62.75 91 ALA A CA 1
ATOM 747 C C . ALA A 1 91 ? -12.955 -5.264 4.400 1.00 62.75 91 ALA A C 1
ATOM 749 O O . ALA A 1 91 ? -14.160 -5.079 4.218 1.00 62.75 91 ALA A O 1
ATOM 750 N N . HIS A 1 92 ? -12.208 -4.401 5.094 1.00 64.50 92 HIS A N 1
ATOM 751 C CA . HIS A 1 92 ? -12.720 -3.155 5.661 1.00 64.50 92 HIS A CA 1
ATOM 752 C C . HIS A 1 92 ? -13.232 -2.189 4.579 1.00 64.50 92 HIS A C 1
ATOM 754 O O . HIS A 1 92 ? -14.349 -1.677 4.684 1.00 64.50 92 HIS A O 1
ATOM 760 N N . ALA A 1 93 ? -12.454 -1.960 3.517 1.00 65.19 93 ALA A N 1
ATOM 761 C CA . ALA A 1 93 ? -12.844 -1.092 2.408 1.00 65.19 93 ALA A CA 1
ATOM 762 C C . ALA A 1 93 ? -14.099 -1.611 1.688 1.00 65.19 93 ALA A C 1
ATOM 764 O O . ALA A 1 93 ? -15.016 -0.834 1.411 1.00 65.19 93 ALA A O 1
ATOM 765 N N . GLN A 1 94 ? -14.181 -2.923 1.449 1.00 68.44 94 GLN A N 1
ATOM 766 C CA . GLN A 1 94 ? -15.352 -3.566 0.856 1.00 68.44 94 GLN A CA 1
ATOM 767 C C . GLN A 1 94 ? -16.589 -3.434 1.756 1.00 68.44 94 GLN A C 1
ATOM 769 O O . GLN A 1 94 ? -17.648 -3.009 1.294 1.00 68.44 94 GLN A O 1
ATOM 774 N N . ALA A 1 95 ? -16.457 -3.720 3.053 1.00 62.66 95 ALA A N 1
ATOM 775 C CA . ALA A 1 95 ? -17.561 -3.604 4.001 1.00 62.66 95 ALA A CA 1
ATOM 776 C C . ALA A 1 95 ? -18.082 -2.161 4.124 1.00 62.66 95 ALA A C 1
ATOM 778 O O . ALA A 1 95 ? -19.292 -1.939 4.204 1.00 62.66 95 ALA A O 1
ATOM 779 N N . ASN A 1 96 ? -17.192 -1.167 4.091 1.00 70.56 96 ASN A N 1
ATOM 780 C CA . ASN A 1 96 ? -17.585 0.241 4.136 1.00 70.56 96 ASN A CA 1
ATOM 781 C C . ASN A 1 96 ? -18.224 0.717 2.830 1.00 70.56 96 ASN A C 1
ATOM 783 O O . ASN A 1 96 ? -19.181 1.488 2.878 1.00 70.56 96 ASN A O 1
ATOM 787 N N . ARG A 1 97 ? -17.781 0.203 1.676 1.00 68.38 97 ARG A N 1
ATOM 788 C CA . ARG A 1 97 ? -18.448 0.429 0.385 1.00 68.38 97 ARG A CA 1
ATOM 789 C C . ARG A 1 97 ? -19.868 -0.144 0.354 1.00 68.38 97 ARG A C 1
ATOM 791 O O . ARG A 1 97 ? -20.753 0.456 -0.244 1.00 68.38 97 ARG A O 1
ATOM 798 N N . GLU A 1 98 ? -20.093 -1.271 1.024 1.00 74.44 98 GLU A N 1
ATOM 799 C CA . GLU A 1 98 ? -21.415 -1.891 1.207 1.00 74.44 98 GLU A CA 1
ATOM 800 C C . GLU A 1 98 ? -22.271 -1.207 2.292 1.00 74.44 98 GLU A C 1
ATOM 802 O O . GLU A 1 98 ? -23.387 -1.646 2.566 1.00 74.44 98 GLU A O 1
ATOM 807 N N . GLY A 1 99 ? -21.772 -0.137 2.923 1.00 69.50 99 GLY A N 1
ATOM 808 C CA . GLY A 1 99 ? -22.506 0.634 3.929 1.00 69.50 99 GLY A CA 1
ATOM 809 C C . GLY A 1 99 ? -22.516 0.026 5.336 1.00 69.50 99 GLY A C 1
ATOM 810 O O . GLY A 1 99 ? -23.274 0.492 6.182 1.00 69.50 99 GLY A O 1
ATOM 811 N N . LYS A 1 100 ? -21.679 -0.984 5.623 1.00 68.38 100 LYS A N 1
ATOM 812 C CA . LYS A 1 100 ? -21.648 -1.665 6.934 1.00 68.38 100 LYS A CA 1
ATOM 813 C C . LYS A 1 100 ? -20.895 -0.911 8.036 1.00 68.38 100 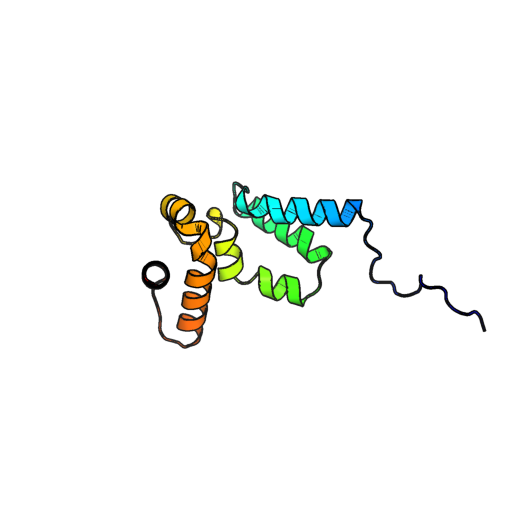LYS A C 1
ATOM 815 O O . LYS A 1 100 ? -21.055 -1.280 9.194 1.00 68.38 100 LYS A O 1
ATOM 820 N N . GLN A 1 101 ? -20.106 0.121 7.711 1.00 66.94 101 GLN A N 1
ATOM 821 C CA . GLN A 1 101 ? -19.354 0.935 8.690 1.00 66.94 101 GLN A CA 1
ATOM 822 C C . GLN A 1 101 ? -18.520 0.073 9.665 1.00 66.94 101 GLN A C 1
ATOM 824 O O . GLN A 1 101 ? -18.574 0.232 10.887 1.00 66.94 101 GLN A O 1
ATOM 829 N N . LEU A 1 102 ? -17.766 -0.885 9.123 1.00 63.56 102 LEU A N 1
ATOM 830 C CA . LEU A 1 102 ? -16.875 -1.739 9.903 1.00 63.56 102 LEU A CA 1
ATOM 831 C C . LEU A 1 102 ? -15.671 -0.918 10.373 1.00 63.56 102 LEU A C 1
ATOM 833 O O . LEU A 1 102 ? -15.097 -0.158 9.602 1.00 63.56 102 LEU A O 1
ATOM 837 N N . LYS A 1 103 ? -15.273 -1.075 11.638 1.00 68.94 103 LYS A N 1
ATOM 838 C CA . LYS A 1 103 ? -14.051 -0.454 12.166 1.00 68.94 103 LYS A CA 1
ATOM 839 C C . LYS A 1 103 ? -12.842 -1.292 11.752 1.00 68.94 103 LYS A C 1
ATOM 841 O O . LYS A 1 103 ? -12.864 -2.508 11.923 1.00 68.94 103 LYS A O 1
ATOM 846 N N . LEU A 1 104 ? -11.779 -0.652 11.260 1.00 59.50 104 LEU A N 1
ATOM 847 C CA . LEU A 1 104 ? -10.588 -1.327 10.725 1.00 59.50 104 LEU A CA 1
ATOM 848 C C . LEU A 1 104 ? -9.962 -2.340 11.701 1.00 59.50 104 LEU A C 1
ATOM 850 O O . LEU A 1 104 ? -9.639 -3.456 11.309 1.00 59.50 104 LEU A O 1
ATOM 854 N N . LEU A 1 105 ? -9.900 -1.999 12.991 1.00 57.09 105 LEU A N 1
ATOM 855 C CA . LEU A 1 105 ? -9.401 -2.890 14.045 1.00 57.09 105 LEU A CA 1
ATOM 856 C C . LEU A 1 105 ? -10.176 -4.221 14.120 1.00 57.09 105 LEU A C 1
ATOM 858 O O . LEU A 1 105 ? -9.598 -5.276 14.356 1.00 57.09 105 LEU A O 1
ATOM 862 N N . THR A 1 106 ? -11.492 -4.179 13.893 1.00 59.28 106 THR A N 1
ATOM 863 C CA . THR A 1 106 ? -12.363 -5.362 13.914 1.00 59.28 106 THR A CA 1
ATOM 864 C C . THR A 1 106 ? -12.105 -6.274 12.717 1.00 59.28 106 THR A C 1
ATOM 866 O O . THR A 1 106 ? -12.162 -7.490 12.869 1.00 59.28 106 THR A O 1
ATOM 869 N N . ALA A 1 107 ? -11.787 -5.711 11.548 1.00 58.91 107 ALA A N 1
ATOM 870 C CA . ALA A 1 107 ? -11.441 -6.494 10.363 1.00 58.91 107 ALA A CA 1
ATOM 871 C C . ALA A 1 107 ? -10.098 -7.225 10.535 1.00 58.91 107 ALA A C 1
ATOM 873 O O . ALA A 1 107 ? -10.002 -8.401 10.200 1.00 58.91 107 ALA A O 1
ATOM 874 N N . ILE A 1 108 ? -9.102 -6.557 11.129 1.00 55.88 108 ILE A N 1
ATOM 875 C CA . ILE A 1 108 ? -7.780 -7.138 11.424 1.00 55.88 108 ILE A CA 1
ATOM 876 C C . ILE A 1 108 ? -7.906 -8.309 12.403 1.00 55.88 108 ILE A C 1
ATOM 878 O O . ILE A 1 108 ? -7.410 -9.401 12.141 1.00 55.88 108 ILE A O 1
ATOM 882 N N . MET A 1 109 ? -8.647 -8.118 13.498 1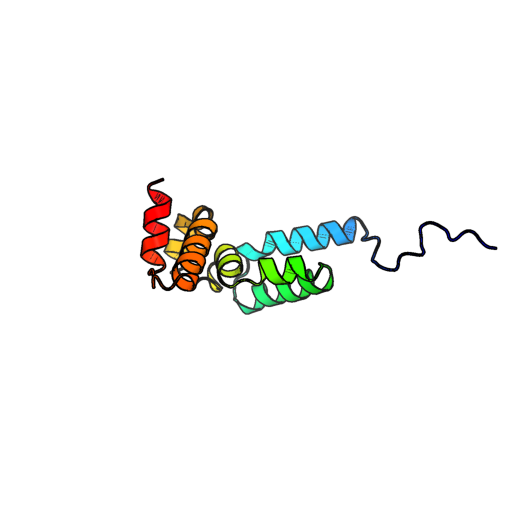.00 60.25 109 MET A N 1
ATOM 883 C CA . MET A 1 109 ? -8.867 -9.195 14.465 1.00 60.25 109 MET A CA 1
ATOM 884 C C . MET A 1 109 ? -9.565 -10.402 13.833 1.00 60.25 109 MET A C 1
ATOM 886 O O . MET A 1 109 ? -9.237 -11.527 14.173 1.00 60.25 109 MET A O 1
ATOM 890 N N . GLN A 1 110 ? -10.518 -10.195 12.919 1.00 59.44 110 GLN A N 1
ATOM 891 C CA . GLN A 1 110 ? -11.223 -11.299 12.261 1.00 59.44 110 GLN A CA 1
ATOM 892 C C . GLN A 1 110 ? -10.332 -12.097 11.301 1.00 59.44 110 GLN A C 1
ATOM 894 O O . GLN A 1 110 ? -10.518 -13.307 11.212 1.00 59.44 110 GLN A O 1
ATOM 899 N N . SER A 1 111 ? -9.363 -11.463 10.629 1.00 54.66 111 SER A N 1
ATOM 900 C CA . SER A 1 111 ? -8.415 -12.167 9.752 1.00 54.66 111 SER A CA 1
ATOM 901 C C . SER A 1 111 ? -7.388 -13.020 10.499 1.00 54.66 111 SER A C 1
ATOM 903 O O . SER A 1 111 ? -6.877 -13.972 9.926 1.00 54.66 111 SER A O 1
ATOM 905 N N . ASP A 1 112 ? -7.096 -12.720 11.767 1.00 49.09 112 ASP A N 1
ATOM 906 C CA . ASP A 1 112 ? -6.141 -13.500 12.569 1.00 49.09 112 ASP A CA 1
ATOM 907 C C . ASP A 1 112 ? -6.733 -14.818 13.115 1.00 49.09 112 ASP A C 1
ATOM 909 O O . ASP A 1 112 ? -5.996 -15.667 13.619 1.00 49.09 112 ASP A O 1
ATOM 913 N N . PHE A 1 113 ? -8.058 -15.004 13.034 1.00 47.34 113 PHE A N 1
ATOM 914 C CA . PHE A 1 113 ? -8.768 -16.195 13.532 1.00 47.34 113 PHE A CA 1
ATOM 915 C C . PHE A 1 113 ? -9.220 -17.173 12.433 1.00 47.34 113 PHE A C 1
ATOM 917 O O . PHE A 1 113 ? -9.904 -18.151 12.745 1.00 47.34 113 PHE A O 1
ATOM 924 N N . THR A 1 114 ? -8.864 -16.929 11.171 1.00 41.97 114 THR A N 1
ATOM 925 C CA . THR A 1 114 ? -9.215 -17.767 10.007 1.00 41.97 114 THR A CA 1
ATOM 926 C C . THR A 1 114 ? -7.977 -18.226 9.269 1.00 41.97 114 THR A C 1
ATOM 928 O O . THR A 1 114 ? -7.914 -19.430 8.938 1.00 41.97 114 THR A O 1
#

Solvent-accessible surface area (backbone atoms only — not comparable to full-atom values): 6677 Å² total; per-residue (Å²): 137,84,80,81,60,100,73,81,64,88,80,68,88,72,50,72,68,54,54,50,48,54,51,53,52,63,70,42,39,60,74,47,90,43,53,66,60,37,50,54,48,49,55,58,50,41,78,76,48,57,74,64,55,44,61,54,54,68,31,68,40,49,40,26,36,46,24,49,72,61,26,95,53,57,55,74,57,36,73,74,40,45,92,51,35,44,62,16,34,46,52,24,53,52,36,41,74,72,68,63,71,58,56,59,72,61,32,44,60,56,60,76,78,110

Secondary structure (DSSP, 8-state):
-----TT---S----HHHHHHHHHHHHHGGG-SSHHHHHHHHHHHHTTS-HHHHHHHTSHHHHHHH-TTTSSS-HHHHHHHTTTHHHHHHHHHHHHHTT----HHHHHHHHTT-

Nearest PDB structures (foldseek):
  5wip-assembly1_D  TM=6.315E-01  e=6.930E+00  Escherichia coli
  6rz7-assembly1_A  TM=3.179E-01  e=6.249E+00  Homo sapiens

Organism: NCBI:txid658196

Radius of gyration: 18.46 Å; Cα contacts (8 Å, |Δi|>4): 87; chains: 1; bounding box: 41×29×66 Å